Protein AF-A0A815Y452-F1 (afdb_monomer)

Structure (mmCIF, N/CA/C/O backbone):
data_AF-A0A815Y452-F1
#
_entry.id   AF-A0A815Y452-F1
#
loop_
_atom_site.group_PDB
_atom_site.id
_atom_site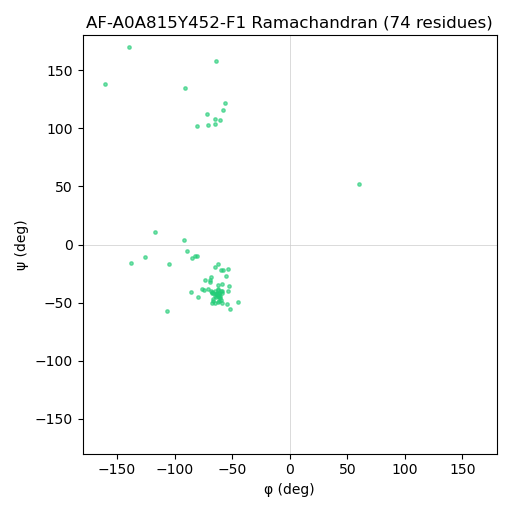.type_symbol
_atom_site.label_atom_id
_atom_site.label_alt_id
_atom_site.label_comp_id
_atom_site.label_asym_id
_atom_site.label_entity_id
_atom_site.label_seq_id
_atom_site.pdbx_PDB_ins_code
_atom_site.Cartn_x
_atom_site.Cartn_y
_atom_site.Cartn_z
_atom_site.occupancy
_atom_site.B_iso_or_equiv
_atom_site.auth_seq_id
_atom_site.auth_comp_id
_atom_site.auth_asym_id
_atom_site.auth_atom_id
_atom_site.pdbx_PDB_model_num
ATOM 1 N N . MET A 1 1 ? -30.233 17.410 24.223 1.00 39.19 1 MET A N 1
ATOM 2 C CA . MET A 1 1 ? -30.111 16.446 23.109 1.00 39.19 1 MET A CA 1
ATOM 3 C C . MET A 1 1 ? -28.786 15.717 23.266 1.00 39.19 1 MET A C 1
ATOM 5 O O . MET A 1 1 ? -27.771 16.156 22.746 1.00 39.19 1 MET A O 1
ATOM 9 N N . THR A 1 2 ? -28.759 14.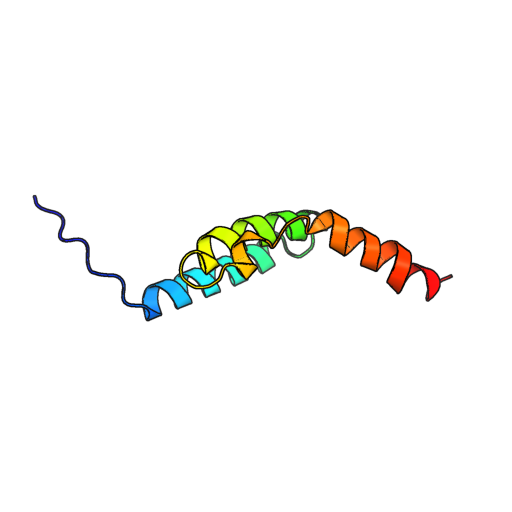673 24.091 1.00 40.56 2 THR A N 1
ATOM 10 C CA . THR A 1 2 ? -27.580 13.822 24.274 1.00 40.56 2 THR A CA 1
ATOM 11 C C . THR A 1 2 ? -27.544 12.830 23.115 1.00 40.56 2 THR A C 1
ATOM 13 O O . THR A 1 2 ? -28.323 11.882 23.070 1.00 40.56 2 THR A O 1
ATOM 16 N N . SER A 1 3 ? -26.690 13.097 22.125 1.00 46.78 3 SER A N 1
ATOM 17 C CA . SER A 1 3 ? -26.425 12.149 21.042 1.00 46.78 3 SER A CA 1
ATOM 18 C C . SER A 1 3 ? -25.762 10.914 21.651 1.00 46.78 3 SER A C 1
ATOM 20 O O . SER A 1 3 ? -24.603 10.962 22.062 1.00 46.78 3 SER A O 1
ATOM 22 N N . SER A 1 4 ? -26.529 9.832 21.789 1.00 48.81 4 SER A N 1
ATOM 23 C CA . SER A 1 4 ? -25.989 8.532 22.175 1.00 48.81 4 SER A CA 1
ATOM 24 C C . SER A 1 4 ? -25.185 8.007 20.994 1.00 48.81 4 SER A C 1
ATOM 26 O O . SER A 1 4 ? -25.750 7.566 19.995 1.00 48.81 4 SER A O 1
ATOM 28 N N . ALA A 1 5 ? -23.860 8.109 21.087 1.00 59.47 5 ALA A N 1
ATOM 29 C CA . ALA A 1 5 ? -22.954 7.476 20.147 1.00 59.47 5 ALA A CA 1
ATOM 30 C C . ALA A 1 5 ? -23.185 5.960 20.206 1.00 59.47 5 ALA A C 1
ATOM 32 O O . ALA A 1 5 ? -22.837 5.310 21.192 1.00 59.47 5 ALA A O 1
ATOM 33 N N . VAL A 1 6 ? -23.811 5.414 19.162 1.00 57.78 6 VAL A N 1
ATOM 34 C CA . VAL A 1 6 ? -23.949 3.969 18.969 1.00 57.78 6 VAL A CA 1
ATOM 35 C C . VAL A 1 6 ? -22.537 3.372 18.977 1.00 57.78 6 VAL A C 1
ATOM 37 O O . VAL A 1 6 ? -21.696 3.812 18.185 1.00 57.78 6 VAL A O 1
ATOM 40 N N . PRO A 1 7 ? -22.222 2.422 19.875 1.00 54.19 7 PRO A N 1
ATOM 41 C CA . PRO A 1 7 ? -20.914 1.789 19.883 1.00 54.19 7 PRO A CA 1
ATOM 42 C C . PRO A 1 7 ? -20.754 1.007 18.577 1.00 54.19 7 PRO A C 1
ATOM 44 O O . PRO A 1 7 ? -21.410 -0.012 18.379 1.00 54.19 7 PRO A O 1
ATOM 47 N N . SER A 1 8 ? -19.903 1.508 17.676 1.00 59.78 8 SER A N 1
ATOM 48 C CA . SER A 1 8 ? -19.555 0.803 16.439 1.00 59.78 8 SER A CA 1
ATOM 49 C C . SER A 1 8 ? -18.963 -0.555 16.798 1.00 59.78 8 SER A C 1
ATOM 51 O O . SER A 1 8 ? -17.920 -0.654 17.459 1.00 59.78 8 SER A O 1
ATOM 53 N N . THR A 1 9 ? -19.661 -1.607 16.392 1.00 63.97 9 THR A N 1
ATOM 54 C CA . THR A 1 9 ? -19.201 -2.980 16.559 1.00 63.97 9 THR A CA 1
ATOM 55 C C . THR A 1 9 ? -17.928 -3.178 15.730 1.00 63.97 9 THR A C 1
ATOM 57 O O . THR A 1 9 ? -17.645 -2.425 14.795 1.00 63.97 9 THR A O 1
ATOM 60 N N . GLY A 1 10 ? -17.098 -4.172 16.066 1.00 65.38 10 GLY A N 1
ATOM 61 C CA . GLY A 1 10 ? -15.871 -4.449 15.301 1.00 65.38 10 GLY A CA 1
ATOM 62 C C . GLY A 1 10 ? -16.129 -4.675 13.802 1.00 65.38 10 GLY A C 1
ATOM 63 O O . GLY A 1 10 ? -15.271 -4.352 12.983 1.00 65.38 10 GLY A O 1
ATOM 64 N N . LEU A 1 11 ? -17.332 -5.145 13.456 1.00 72.88 11 LEU A N 1
ATOM 65 C CA . LEU A 1 11 ? -17.804 -5.344 12.087 1.00 72.88 11 LEU A CA 1
ATOM 66 C C . LEU A 1 11 ? -17.934 -4.023 11.318 1.00 72.88 11 LEU A C 1
ATOM 68 O O . LEU A 1 11 ? -17.425 -3.924 10.206 1.00 72.88 11 LEU A O 1
ATOM 72 N N . ASP A 1 12 ? -18.494 -2.979 11.934 1.00 80.00 12 ASP A N 1
ATOM 73 C CA . ASP A 1 12 ? -18.672 -1.668 11.290 1.00 80.00 12 ASP A CA 1
ATOM 74 C C . ASP A 1 12 ? -17.323 -1.038 10.901 1.00 80.00 12 ASP A C 1
ATOM 76 O O . ASP A 1 12 ? -17.185 -0.384 9.865 1.00 80.00 12 ASP A O 1
ATOM 80 N N . LYS A 1 13 ? -16.291 -1.274 11.721 1.00 79.50 13 LYS A N 1
ATOM 81 C CA . LYS A 1 13 ? -14.923 -0.795 11.471 1.00 79.50 13 LYS A CA 1
ATOM 82 C C . LYS A 1 13 ? -14.253 -1.544 10.322 1.00 79.50 13 LYS A C 1
ATOM 84 O O . LYS A 1 13 ? -13.541 -0.920 9.537 1.00 79.50 13 LYS A O 1
ATOM 89 N N . ILE A 1 14 ? -14.481 -2.855 10.221 1.00 82.62 14 ILE A N 1
ATOM 90 C CA . ILE A 1 14 ? -13.967 -3.681 9.122 1.00 82.62 14 ILE A CA 1
ATOM 91 C C . ILE A 1 14 ? -14.637 -3.270 7.810 1.00 82.62 14 ILE A C 1
ATOM 93 O O . ILE A 1 14 ? -13.934 -2.954 6.856 1.00 82.62 14 ILE A O 1
ATOM 97 N N . SER A 1 15 ? -15.964 -3.144 7.778 1.00 88.44 15 SER A N 1
ATOM 98 C CA . SER A 1 15 ? -16.673 -2.729 6.563 1.00 88.44 15 SER A CA 1
ATOM 99 C C . SER A 1 15 ? -16.275 -1.323 6.104 1.00 88.44 15 SER A C 1
ATOM 101 O O . SER A 1 15 ? -16.088 -1.089 4.910 1.00 88.44 15 SER A O 1
ATOM 103 N N . ALA A 1 16 ? -16.070 -0.382 7.033 1.00 85.81 16 ALA A N 1
ATOM 104 C CA . ALA A 1 16 ? -15.565 0.949 6.697 1.00 85.81 16 ALA A CA 1
ATOM 105 C C . ALA A 1 16 ? -14.135 0.906 6.129 1.00 85.81 16 ALA A C 1
ATOM 107 O O . ALA A 1 16 ? -13.820 1.628 5.179 1.00 85.81 16 ALA A O 1
ATOM 108 N N . ALA A 1 17 ? -13.269 0.054 6.683 1.00 86.00 17 ALA A N 1
ATOM 109 C CA . ALA A 1 17 ? -11.918 -0.164 6.181 1.00 86.00 17 ALA A CA 1
ATOM 110 C C . ALA A 1 17 ? -11.929 -0.736 4.756 1.00 86.00 17 ALA A C 1
ATOM 112 O O . ALA A 1 17 ? -11.275 -0.182 3.872 1.00 86.00 17 ALA A O 1
ATOM 113 N N . GLU A 1 18 ? -12.709 -1.790 4.520 1.00 87.25 18 GLU A N 1
ATOM 114 C CA . GLU A 1 18 ? -12.867 -2.422 3.208 1.00 87.25 18 GLU A CA 1
ATOM 115 C C . GLU A 1 18 ? -13.386 -1.424 2.172 1.00 87.25 18 GLU A C 1
ATOM 117 O O . GLU A 1 18 ? -12.760 -1.236 1.128 1.00 87.25 18 GLU A O 1
ATOM 122 N N . ALA A 1 19 ? -14.465 -0.702 2.489 1.00 90.00 19 ALA A N 1
ATOM 123 C CA . ALA A 1 19 ? -15.029 0.315 1.606 1.00 90.00 19 ALA A CA 1
ATOM 124 C C . ALA A 1 19 ? -14.013 1.421 1.273 1.00 90.00 19 ALA A C 1
ATOM 126 O O . ALA A 1 19 ? -13.907 1.847 0.121 1.00 90.00 19 ALA A O 1
ATOM 127 N N . THR A 1 20 ? -13.219 1.853 2.259 1.00 89.50 20 THR A N 1
ATOM 128 C CA . THR A 1 20 ? -12.171 2.865 2.065 1.00 89.50 20 THR A CA 1
ATOM 129 C C . THR A 1 20 ? -11.086 2.370 1.108 1.00 89.50 20 THR A C 1
ATOM 131 O O . THR A 1 20 ? -10.692 3.104 0.200 1.00 89.50 20 THR A O 1
ATOM 134 N N . PHE A 1 21 ? -10.614 1.131 1.272 1.00 88.69 21 PHE A N 1
ATOM 135 C CA . PHE A 1 21 ? -9.594 0.555 0.394 1.00 88.69 21 PHE A CA 1
ATOM 136 C C . PHE A 1 21 ? -10.109 0.325 -1.028 1.00 88.69 21 PHE A C 1
ATOM 138 O O . PHE A 1 21 ? -9.404 0.661 -1.980 1.00 88.69 21 PHE A O 1
ATOM 145 N N . VAL A 1 22 ? -11.339 -0.177 -1.186 1.00 90.94 22 VAL A N 1
ATOM 146 C CA . VAL A 1 22 ? -11.970 -0.369 -2.502 1.00 90.94 22 VAL A CA 1
ATOM 147 C C . VAL A 1 22 ? -12.124 0.970 -3.220 1.00 90.94 22 VAL A C 1
ATOM 149 O O . VAL A 1 22 ? -11.696 1.109 -4.365 1.00 90.94 22 VAL A O 1
ATOM 152 N N . TYR A 1 23 ? -12.658 1.988 -2.540 1.00 89.88 23 TYR A N 1
ATOM 153 C CA . TYR A 1 23 ? -12.808 3.323 -3.120 1.00 89.88 23 TYR A CA 1
ATOM 154 C C . TYR A 1 23 ? -11.458 3.944 -3.501 1.00 89.88 23 TYR A C 1
ATOM 156 O O . TYR A 1 23 ? -11.310 4.491 -4.597 1.00 89.88 23 TYR A O 1
ATOM 164 N N . HIS A 1 24 ? -10.460 3.848 -2.617 1.00 88.38 24 HIS A N 1
ATOM 165 C CA . HIS A 1 24 ? -9.114 4.356 -2.883 1.00 88.38 24 HIS A CA 1
ATOM 166 C C . HIS A 1 24 ? -8.475 3.665 -4.092 1.00 88.38 24 HIS A C 1
ATOM 168 O O . HIS A 1 24 ? -7.940 4.342 -4.971 1.00 88.38 24 HIS A O 1
ATOM 174 N N . GLY A 1 25 ? -8.595 2.337 -4.177 1.00 88.50 25 GLY A N 1
ATOM 175 C CA . GLY A 1 25 ? -8.112 1.543 -5.304 1.00 88.50 25 GLY A CA 1
ATOM 176 C C . GLY A 1 25 ? -8.757 1.953 -6.628 1.00 88.50 25 GLY A C 1
ATOM 177 O O . GLY A 1 25 ? -8.044 2.217 -7.591 1.00 88.50 25 GLY A O 1
ATOM 178 N N . VAL A 1 26 ? -10.084 2.105 -6.665 1.00 90.00 26 VAL A N 1
ATOM 179 C CA . VAL A 1 26 ? -10.807 2.535 -7.876 1.00 90.00 26 VAL A CA 1
ATOM 180 C C . VAL A 1 26 ? -10.418 3.956 -8.292 1.00 90.00 26 VAL A C 1
ATOM 182 O O . VAL A 1 26 ? -10.211 4.223 -9.474 1.00 90.00 26 VAL A O 1
ATOM 185 N N . LYS A 1 27 ? -10.299 4.882 -7.335 1.00 87.69 27 LYS A N 1
ATOM 186 C CA . LYS A 1 27 ? -10.036 6.295 -7.634 1.00 87.69 27 LYS A CA 1
ATOM 187 C C . LYS A 1 27 ? -8.585 6.569 -8.013 1.00 87.69 27 LYS A C 1
ATOM 189 O O . LYS A 1 27 ? -8.329 7.445 -8.835 1.00 87.69 27 LYS A O 1
ATOM 194 N N . GLN A 1 28 ? -7.639 5.898 -7.362 1.00 83.62 28 GLN A N 1
ATOM 195 C CA . GLN A 1 28 ? -6.227 6.266 -7.437 1.00 83.62 28 GLN A CA 1
ATOM 196 C C . GLN A 1 28 ? -5.307 5.126 -7.872 1.00 83.62 28 GLN A C 1
ATOM 198 O O . GLN A 1 28 ? -4.164 5.416 -8.195 1.00 83.62 28 GLN A O 1
ATOM 203 N N . GLY A 1 29 ? -5.758 3.870 -7.950 1.00 80.94 29 GLY A N 1
ATOM 204 C CA . GLY A 1 29 ? -4.890 2.699 -8.156 1.00 80.94 29 GLY A CA 1
ATOM 205 C C . GLY A 1 29 ? -4.024 2.721 -9.421 1.00 80.94 29 GLY A C 1
ATOM 206 O O . GLY A 1 29 ? -2.974 2.088 -9.450 1.00 80.94 29 GLY A O 1
ATOM 207 N N . HIS A 1 30 ? -4.405 3.496 -10.439 1.00 79.81 30 HIS A N 1
ATOM 208 C CA . HIS A 1 30 ? -3.621 3.664 -11.670 1.00 79.81 30 HIS A CA 1
ATOM 209 C C . HIS A 1 30 ? -2.467 4.670 -11.552 1.00 79.81 30 HIS A C 1
ATOM 211 O O . HIS A 1 30 ? -1.640 4.769 -12.454 1.00 79.81 30 HIS A O 1
ATOM 217 N N . SER A 1 31 ? -2.398 5.438 -10.464 1.00 81.12 31 SER A N 1
ATOM 218 C CA . SER A 1 31 ? -1.292 6.357 -10.221 1.00 81.12 31 SER A CA 1
ATOM 219 C C . SER A 1 31 ? -0.201 5.668 -9.424 1.00 81.12 31 SER A C 1
ATOM 221 O O . SER A 1 31 ? -0.462 5.062 -8.387 1.00 81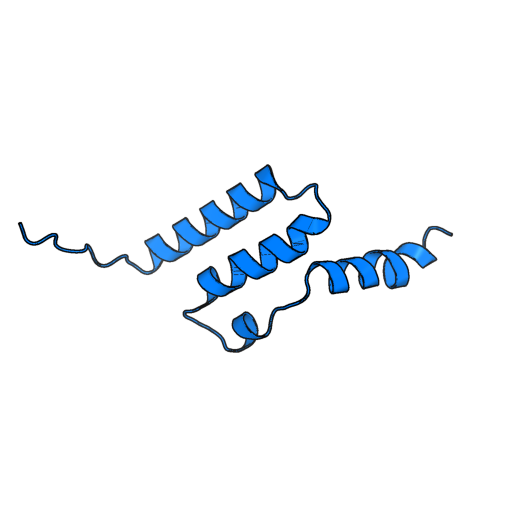.12 31 SER A O 1
ATOM 223 N N . TYR A 1 32 ? 1.044 5.857 -9.843 1.00 71.81 32 TYR A N 1
ATOM 224 C CA . TYR A 1 32 ? 2.208 5.459 -9.064 1.00 71.81 32 TYR A CA 1
ATOM 225 C C . TYR A 1 32 ? 2.165 6.038 -7.635 1.00 71.81 32 TYR A C 1
ATOM 227 O O . TYR A 1 32 ? 2.399 5.329 -6.662 1.00 71.81 32 TYR A O 1
ATOM 235 N N . VAL A 1 33 ? 1.721 7.295 -7.502 1.00 79.88 33 VAL A N 1
ATOM 236 C CA . VAL A 1 33 ? 1.605 8.021 -6.223 1.00 79.88 33 VAL A CA 1
ATOM 237 C C . VAL A 1 33 ? 0.571 7.400 -5.276 1.00 79.88 33 VAL A C 1
ATOM 239 O O . VAL A 1 33 ? 0.643 7.596 -4.061 1.00 79.88 33 VAL A O 1
ATOM 242 N N . SER A 1 34 ? -0.357 6.595 -5.799 1.00 83.69 34 SER A N 1
ATOM 243 C CA . SER A 1 34 ? -1.374 5.913 -4.995 1.00 83.69 34 SER A CA 1
ATOM 244 C C . SER A 1 34 ? -0.790 4.983 -3.941 1.00 83.69 34 SER A C 1
ATOM 246 O O . SER A 1 34 ? -1.452 4.719 -2.939 1.00 83.69 34 SER A O 1
ATOM 248 N N . GLN A 1 35 ? 0.452 4.532 -4.123 1.00 85.38 35 GLN A N 1
ATOM 249 C CA . GLN A 1 35 ? 1.154 3.681 -3.174 1.00 85.38 35 GLN A CA 1
ATOM 250 C C . GLN A 1 35 ? 1.477 4.437 -1.879 1.00 85.38 35 GLN A C 1
ATOM 252 O O . GLN A 1 35 ? 1.252 3.903 -0.796 1.00 85.38 35 GLN A O 1
ATOM 257 N N . GLU A 1 36 ? 1.881 5.710 -1.941 1.00 86.44 36 GLU A N 1
ATOM 258 C CA . GLU A 1 36 ? 2.015 6.545 -0.730 1.00 86.44 36 GLU A CA 1
ATOM 259 C C . GLU A 1 36 ? 0.660 6.844 -0.087 1.00 86.44 36 GLU A C 1
ATOM 261 O O . GLU A 1 36 ? 0.509 6.773 1.134 1.00 86.44 36 GLU A O 1
ATOM 266 N N . CYS A 1 37 ? -0.360 7.127 -0.899 1.00 85.50 37 CYS A N 1
ATOM 267 C CA . CYS A 1 37 ? -1.706 7.357 -0.384 1.00 85.50 37 CYS A CA 1
ATOM 268 C C . CYS A 1 37 ? -2.266 6.111 0.323 1.00 85.50 37 CYS A C 1
ATOM 270 O O . CYS A 1 37 ? -2.867 6.235 1.387 1.00 85.50 37 CYS A O 1
ATOM 272 N N . THR A 1 38 ? -1.997 4.913 -0.204 1.00 87.81 38 THR A N 1
ATOM 273 C CA . THR A 1 38 ? -2.406 3.629 0.391 1.00 87.81 38 THR A CA 1
ATOM 274 C C . THR A 1 38 ? -1.781 3.439 1.770 1.00 87.81 38 THR A C 1
ATOM 276 O O . THR A 1 38 ? -2.474 3.066 2.711 1.00 87.81 38 TH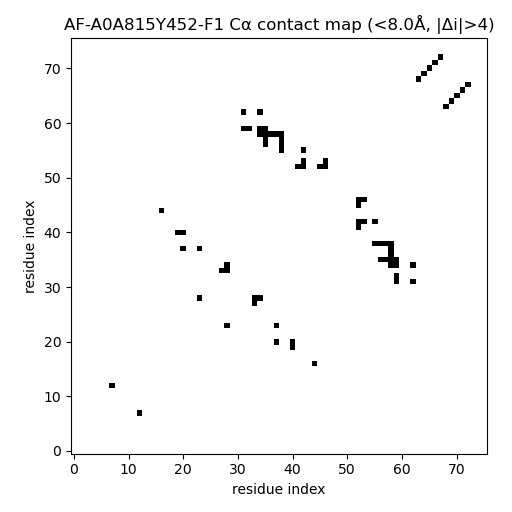R A O 1
ATOM 279 N N . ILE A 1 39 ? -0.496 3.766 1.932 1.00 87.00 39 ILE A N 1
ATOM 280 C CA . ILE A 1 39 ? 0.207 3.727 3.225 1.00 87.00 39 ILE A CA 1
ATOM 281 C C . ILE A 1 39 ? -0.437 4.695 4.233 1.00 87.00 39 ILE A C 1
ATOM 283 O O . ILE A 1 39 ? -0.620 4.355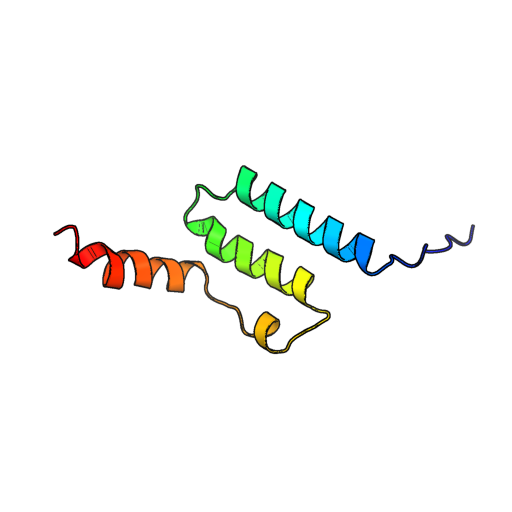 5.405 1.00 87.00 39 ILE A O 1
ATOM 287 N N . ASN A 1 40 ? -0.807 5.897 3.786 1.00 85.94 40 ASN A N 1
ATOM 288 C CA . ASN A 1 40 ? -1.458 6.894 4.635 1.00 85.94 40 ASN A CA 1
ATOM 289 C C . ASN A 1 40 ? -2.887 6.509 5.035 1.00 85.94 40 ASN A C 1
ATOM 291 O O . ASN A 1 40 ? -3.296 6.833 6.147 1.00 85.94 40 ASN A O 1
ATOM 295 N N . VAL A 1 41 ? -3.616 5.797 4.172 1.00 86.56 41 VAL A N 1
ATOM 296 C CA . VAL A 1 41 ? -4.947 5.236 4.462 1.00 86.56 41 VAL A CA 1
ATOM 297 C C . VAL A 1 41 ? -4.846 4.013 5.381 1.00 86.56 41 VAL A C 1
ATOM 299 O O . VAL A 1 41 ? -5.628 3.870 6.317 1.00 86.56 41 VAL A O 1
ATOM 302 N N . ALA A 1 42 ? -3.840 3.165 5.181 1.00 83.50 42 ALA A N 1
ATOM 303 C CA . ALA A 1 42 ? -3.612 1.956 5.965 1.00 83.50 42 ALA A CA 1
ATOM 304 C C . ALA A 1 42 ? -3.337 2.246 7.448 1.00 83.50 42 ALA A C 1
ATOM 306 O O . ALA A 1 42 ? -3.900 1.599 8.328 1.00 83.50 42 ALA A O 1
ATOM 307 N N . LYS A 1 43 ? -2.503 3.246 7.753 1.00 81.00 43 LYS A N 1
ATOM 308 C CA . LYS A 1 43 ? -2.136 3.603 9.136 1.00 81.00 43 LYS A CA 1
ATOM 309 C C . LYS A 1 43 ? -3.341 3.810 10.068 1.00 81.00 43 LYS A C 1
ATOM 311 O O . LYS A 1 43 ? -3.369 3.167 11.116 1.00 81.00 43 LYS A O 1
ATOM 316 N N . PRO A 1 44 ? -4.320 4.687 9.765 1.00 80.12 44 PRO A N 1
ATOM 317 C CA . PRO A 1 44 ? -5.489 4.889 10.614 1.00 80.12 44 PRO A CA 1
ATOM 318 C C . PRO A 1 44 ? -6.441 3.692 10.629 1.00 80.12 44 PRO A C 1
ATOM 320 O O . PRO A 1 44 ? -7.050 3.452 11.666 1.00 80.12 44 PRO A O 1
ATOM 323 N N . VAL A 1 45 ? -6.527 2.923 9.540 1.00 78.88 45 VAL A N 1
ATOM 324 C CA . VAL A 1 45 ? -7.352 1.708 9.477 1.00 78.88 45 VAL A CA 1
ATOM 325 C C . VAL A 1 45 ? -6.818 0.618 10.417 1.00 78.88 45 VAL A C 1
ATOM 327 O O . VAL A 1 45 ? -7.578 -0.001 11.155 1.00 78.88 45 VAL A O 1
ATOM 330 N N . PHE A 1 46 ? -5.499 0.437 10.476 1.00 71.31 46 PHE A N 1
ATOM 331 C CA . PHE A 1 46 ? -4.852 -0.593 11.297 1.00 71.31 46 PHE A CA 1
ATOM 332 C C . PHE A 1 46 ? -4.463 -0.129 12.713 1.00 71.31 46 PHE A C 1
ATOM 334 O O . PHE A 1 46 ? -3.861 -0.896 13.472 1.00 71.31 46 PHE A O 1
ATOM 341 N N . LYS A 1 47 ? -4.800 1.113 13.102 1.00 62.06 47 LYS A N 1
ATOM 342 C CA . LYS A 1 47 ? -4.400 1.739 14.384 1.00 62.06 47 LYS A CA 1
ATOM 343 C C . LYS A 1 47 ? -4.754 0.918 15.627 1.00 62.06 47 LYS A C 1
ATOM 345 O O . LYS A 1 47 ? -4.139 1.140 16.668 1.00 62.06 47 LYS A O 1
ATOM 350 N N . SER A 1 48 ? -5.709 -0.006 15.535 1.00 55.31 48 SER A N 1
ATOM 351 C CA . SER A 1 48 ? -6.187 -0.779 16.680 1.00 55.31 48 SER A CA 1
ATOM 352 C C . SER A 1 48 ? -5.369 -2.035 17.011 1.00 55.31 48 SER A C 1
ATOM 354 O O . SER A 1 48 ? -5.614 -2.598 18.074 1.00 55.31 48 SER A O 1
ATOM 356 N N . SER A 1 49 ? -4.441 -2.508 16.161 1.00 57.59 49 SER A N 1
ATOM 357 C CA . SER A 1 49 ? -4.051 -3.934 16.258 1.00 57.59 49 SER A CA 1
ATOM 358 C C . SER A 1 49 ? -2.566 -4.292 16.140 1.00 57.59 49 SER A C 1
ATOM 360 O O . SER A 1 49 ? -2.221 -5.405 16.522 1.00 57.59 49 SER A O 1
ATOM 362 N N . SER A 1 50 ? -1.653 -3.440 15.649 1.00 64.06 50 SER A N 1
ATOM 363 C CA . SER A 1 50 ? -0.247 -3.878 15.526 1.00 64.06 50 SER A CA 1
ATOM 364 C C . SER A 1 50 ? 0.785 -2.753 15.413 1.00 64.06 50 SER A C 1
ATOM 366 O O . SER A 1 50 ? 0.606 -1.793 14.663 1.00 64.06 50 SER A O 1
ATOM 368 N N . SER A 1 51 ? 1.916 -2.919 16.111 1.00 70.25 51 SER A N 1
ATOM 369 C CA . SER A 1 51 ? 3.142 -2.116 15.946 1.00 70.25 51 SER A CA 1
ATOM 370 C C . SER A 1 51 ? 3.602 -2.072 14.481 1.00 70.25 51 SER A C 1
ATOM 372 O O . SER A 1 51 ? 4.017 -1.029 13.978 1.00 70.25 51 SER A O 1
ATOM 374 N N . VAL A 1 52 ? 3.411 -3.178 13.755 1.00 69.06 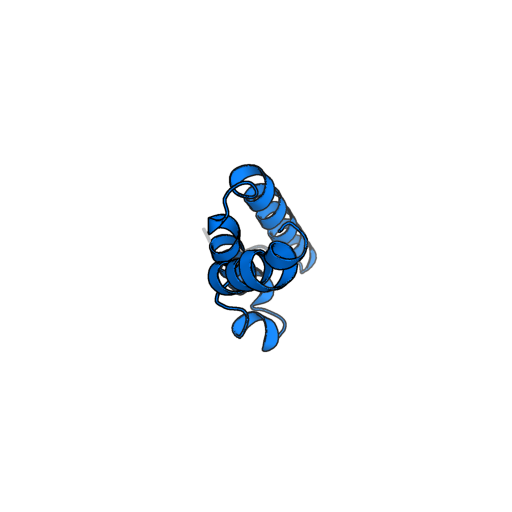52 VAL A N 1
ATOM 375 C CA . VAL A 1 52 ? 3.811 -3.336 12.349 1.00 69.06 52 VAL A CA 1
ATOM 376 C C . VAL A 1 52 ? 3.133 -2.306 11.448 1.00 69.06 52 VAL A C 1
ATOM 378 O O . VAL A 1 52 ? 3.780 -1.718 10.585 1.00 69.06 52 VAL A O 1
ATOM 381 N N . ALA A 1 53 ? 1.852 -2.019 11.679 1.00 68.44 53 ALA A N 1
ATOM 382 C CA . ALA A 1 53 ? 1.110 -1.073 10.854 1.00 68.44 53 ALA A CA 1
ATOM 383 C C . ALA A 1 53 ? 1.593 0.378 11.010 1.00 68.44 53 ALA A C 1
ATOM 385 O O . ALA A 1 53 ? 1.490 1.170 10.074 1.00 68.44 53 ALA A O 1
ATOM 386 N N . LYS A 1 54 ? 2.151 0.734 12.174 1.00 70.25 54 LYS A N 1
ATOM 387 C CA . LYS A 1 54 ? 2.732 2.066 12.411 1.00 70.25 54 LYS A CA 1
ATOM 388 C C . LYS A 1 54 ? 4.067 2.240 11.683 1.00 70.25 54 LYS A C 1
ATOM 390 O O . LYS A 1 54 ? 4.379 3.346 11.251 1.00 70.25 54 LYS A O 1
ATOM 395 N N . SER A 1 55 ? 4.809 1.148 11.511 1.00 78.62 55 SER A N 1
ATOM 396 C CA . SER A 1 55 ? 6.124 1.118 10.857 1.00 78.62 55 SER A CA 1
ATOM 397 C C . SER A 1 55 ? 6.053 1.075 9.329 1.00 78.62 55 SER A C 1
ATOM 399 O O . SER A 1 55 ? 7.070 1.225 8.653 1.00 78.62 55 SER A O 1
ATOM 401 N N . ILE A 1 56 ? 4.866 0.872 8.755 1.00 78.44 56 ILE A N 1
ATOM 402 C CA . ILE A 1 56 ? 4.672 0.878 7.306 1.00 78.44 56 ILE A CA 1
ATOM 403 C C . ILE A 1 56 ? 4.785 2.321 6.778 1.00 78.44 56 ILE A C 1
ATOM 405 O O . ILE A 1 56 ? 3.959 3.188 7.063 1.00 78.44 56 ILE A O 1
ATOM 409 N N . THR A 1 57 ? 5.843 2.587 6.008 1.00 81.56 57 THR A N 1
ATOM 410 C CA . THR A 1 57 ? 6.158 3.882 5.379 1.00 81.56 57 THR A CA 1
ATOM 411 C C . THR A 1 57 ? 6.689 3.693 3.948 1.00 81.56 57 THR A C 1
ATOM 413 O O . THR A 1 57 ? 7.003 2.562 3.546 1.00 81.56 57 THR A O 1
ATOM 416 N N . CYS A 1 58 ? 6.815 4.805 3.211 1.00 81.81 58 CYS A N 1
ATOM 417 C CA . CYS A 1 58 ? 7.543 4.919 1.942 1.00 81.81 58 CYS A CA 1
ATOM 418 C C . CYS A 1 58 ? 7.024 3.998 0.822 1.00 81.81 58 CYS A C 1
ATOM 420 O O . CYS A 1 58 ? 7.796 3.240 0.228 1.00 81.81 58 CYS A O 1
ATOM 422 N N . GLY A 1 59 ? 5.717 4.038 0.549 1.00 79.44 59 GLY A N 1
ATOM 423 C C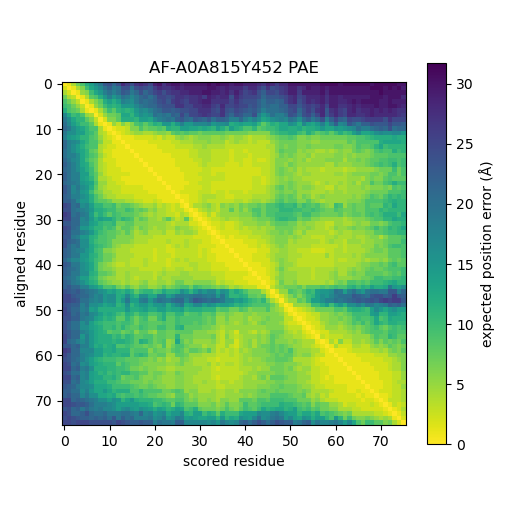A . GLY A 1 59 ? 5.086 3.270 -0.530 1.00 79.44 59 GLY A CA 1
ATOM 424 C C . GLY A 1 59 ? 5.730 3.506 -1.901 1.00 79.44 59 GLY A C 1
ATOM 425 O O . GLY A 1 59 ? 6.168 2.555 -2.537 1.00 79.44 59 GLY A O 1
ATOM 426 N N . ASN A 1 60 ? 5.903 4.763 -2.314 1.00 80.12 60 ASN A N 1
ATOM 427 C CA . ASN A 1 60 ? 6.539 5.143 -3.577 1.00 80.12 60 ASN A CA 1
ATOM 428 C C . ASN A 1 60 ? 7.997 4.706 -3.633 1.00 80.12 60 ASN A C 1
ATOM 430 O O . ASN A 1 60 ? 8.442 4.240 -4.676 1.00 80.12 60 ASN A O 1
ATOM 434 N N . THR A 1 61 ? 8.766 4.851 -2.553 1.00 83.69 61 THR A N 1
ATOM 435 C CA . THR A 1 61 ? 10.179 4.437 -2.569 1.00 83.69 61 THR A CA 1
ATOM 436 C C . THR A 1 61 ? 10.293 2.932 -2.790 1.00 83.69 61 THR A C 1
ATOM 438 O O . THR A 1 61 ? 11.098 2.484 -3.601 1.00 83.69 61 THR A O 1
ATOM 441 N N . LYS A 1 62 ? 9.443 2.148 -2.118 1.00 86.00 62 LYS A N 1
ATOM 442 C CA . LYS A 1 62 ? 9.414 0.688 -2.262 1.00 86.00 62 LYS A CA 1
ATOM 443 C C . LYS A 1 62 ? 8.961 0.271 -3.657 1.00 86.00 62 LYS A C 1
ATOM 445 O O . LYS A 1 62 ? 9.643 -0.529 -4.294 1.00 86.00 62 LYS A O 1
ATOM 450 N N . SER A 1 63 ? 7.880 0.862 -4.162 1.00 85.06 63 SER A N 1
ATOM 451 C CA . SER A 1 63 ? 7.413 0.625 -5.529 1.00 85.06 63 SER A CA 1
ATOM 452 C C . SER A 1 63 ? 8.479 0.981 -6.568 1.00 85.06 63 SER A C 1
ATOM 454 O O . SER A 1 63 ? 8.609 0.266 -7.559 1.00 85.06 63 SER A O 1
ATOM 456 N N . ARG A 1 64 ? 9.307 2.009 -6.315 1.00 85.50 64 ARG A N 1
ATOM 457 C CA . ARG A 1 64 ? 10.369 2.443 -7.242 1.00 85.50 64 ARG A CA 1
ATOM 458 C C . ARG A 1 64 ? 11.447 1.400 -7.338 1.00 85.50 64 ARG A C 1
ATOM 460 O O . ARG A 1 64 ? 11.846 1.016 -8.428 1.00 85.50 64 ARG A O 1
ATOM 467 N N . THR A 1 65 ? 11.920 0.964 -6.178 1.00 88.00 65 THR A N 1
ATOM 468 C CA . THR A 1 65 ? 12.968 -0.043 -6.074 1.00 88.00 65 THR A CA 1
ATOM 469 C C . THR A 1 65 ? 12.532 -1.335 -6.749 1.00 88.00 65 THR A C 1
ATOM 471 O O . THR A 1 65 ? 13.315 -1.913 -7.491 1.00 88.00 65 THR A O 1
ATOM 474 N N . ILE A 1 66 ? 11.279 -1.758 -6.566 1.00 87.25 66 ILE A N 1
ATOM 475 C CA . ILE A 1 66 ? 10.756 -2.946 -7.246 1.00 87.25 66 ILE A CA 1
ATOM 476 C C . ILE A 1 66 ? 10.715 -2.724 -8.762 1.00 87.25 66 ILE A C 1
ATOM 478 O O . ILE A 1 66 ? 11.256 -3.535 -9.508 1.00 87.25 66 ILE A O 1
AT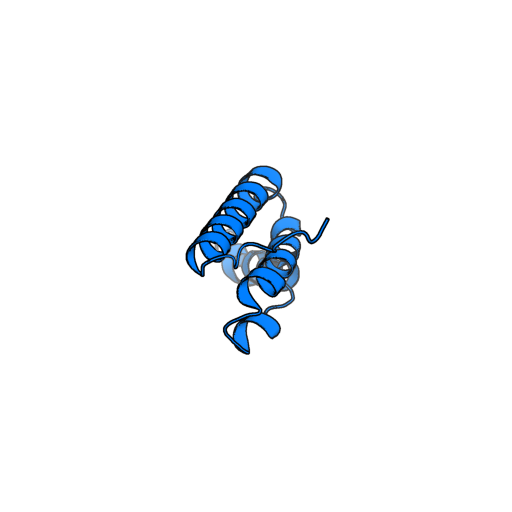OM 482 N N . ALA A 1 67 ? 10.135 -1.617 -9.228 1.00 85.69 67 ALA A N 1
ATOM 483 C CA . ALA A 1 67 ? 10.027 -1.340 -10.658 1.00 85.69 67 ALA A CA 1
ATOM 484 C C . ALA A 1 67 ? 11.402 -1.249 -11.345 1.00 85.69 67 ALA A C 1
ATOM 486 O O . ALA A 1 67 ? 11.607 -1.863 -12.385 1.00 85.69 67 ALA A O 1
ATOM 487 N N . CYS A 1 68 ? 12.355 -0.524 -10.758 1.00 87.81 68 CYS A N 1
ATOM 488 C CA . CYS A 1 68 ? 13.651 -0.254 -11.383 1.00 87.81 68 CYS A CA 1
ATOM 489 C C . CYS A 1 68 ? 14.689 -1.357 -11.152 1.00 87.81 68 CYS A C 1
ATOM 491 O O . CYS A 1 68 ? 15.429 -1.677 -12.074 1.00 87.81 68 CYS A O 1
ATOM 493 N N . ASN A 1 69 ? 14.769 -1.917 -9.942 1.00 89.44 69 ASN A N 1
ATOM 494 C CA . ASN A 1 69 ? 15.881 -2.794 -9.551 1.00 89.44 69 ASN A CA 1
ATOM 495 C C . ASN A 1 69 ? 15.499 -4.275 -9.523 1.00 89.44 69 ASN A C 1
ATOM 497 O O . ASN A 1 69 ? 16.389 -5.117 -9.480 1.00 89.44 69 ASN A O 1
ATOM 501 N N . VAL A 1 70 ? 14.201 -4.596 -9.511 1.00 89.06 70 VAL A N 1
ATOM 502 C CA . VAL A 1 70 ? 13.727 -5.985 -9.569 1.00 89.06 70 VAL A CA 1
ATOM 503 C C . VAL A 1 70 ? 13.154 -6.277 -10.940 1.00 89.06 70 VAL A C 1
ATOM 505 O O . VAL A 1 70 ? 13.631 -7.186 -11.594 1.00 89.06 70 VAL A O 1
ATOM 508 N N . LEU A 1 71 ? 12.160 -5.510 -11.389 1.00 89.06 71 LEU A N 1
ATOM 509 C CA . LEU A 1 71 ? 11.472 -5.771 -12.653 1.00 89.06 71 LEU A CA 1
ATOM 510 C C . LEU A 1 71 ? 12.280 -5.279 -13.856 1.00 89.06 71 LEU A C 1
ATOM 512 O O . LEU A 1 71 ? 12.428 -6.023 -14.817 1.00 89.06 71 LEU A O 1
ATOM 516 N N . GLY A 1 72 ? 12.838 -4.068 -13.786 1.00 87.38 72 GLY A N 1
ATOM 517 C CA . GLY A 1 72 ? 13.606 -3.437 -14.866 1.00 87.38 72 GLY A CA 1
ATOM 518 C C 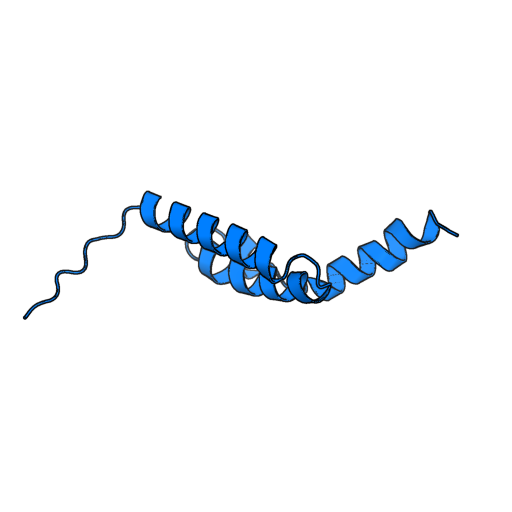. GLY A 1 72 ? 14.626 -4.348 -15.569 1.00 87.38 72 GLY A C 1
ATOM 519 O O . GLY A 1 72 ? 14.561 -4.441 -16.792 1.00 87.38 72 GLY A O 1
ATOM 520 N N . PRO A 1 73 ? 15.501 -5.073 -14.842 1.00 90.69 73 PRO A N 1
ATOM 521 C CA . PRO A 1 73 ? 16.511 -5.947 -15.445 1.00 90.69 73 PRO A CA 1
ATOM 522 C C . PRO A 1 73 ? 15.968 -7.116 -16.281 1.00 90.69 73 PRO A C 1
ATOM 524 O O . PRO A 1 73 ? 16.725 -7.707 -17.039 1.00 90.69 73 PRO A O 1
ATOM 527 N N . PHE A 1 74 ? 14.689 -7.483 -16.142 1.00 82.69 74 PHE A N 1
ATOM 528 C CA . PHE A 1 74 ? 14.077 -8.568 -16.923 1.00 82.69 74 PHE A CA 1
ATOM 529 C C . PHE A 1 74 ? 13.473 -8.097 -18.253 1.00 82.69 74 PHE A C 1
ATOM 531 O O . PHE A 1 74 ? 13.006 -8.924 -19.033 1.00 82.69 74 PHE A O 1
ATOM 538 N N . PHE A 1 75 ? 13.457 -6.786 -18.507 1.00 73.69 75 PHE A N 1
ATOM 539 C CA . PHE A 1 75 ? 12.879 -6.185 -19.714 1.00 73.69 75 PHE A CA 1
ATOM 540 C C . PHE A 1 75 ? 13.919 -5.451 -20.581 1.00 73.69 75 PHE A C 1
ATOM 542 O O . PHE A 1 75 ? 13.536 -4.733 -21.505 1.00 73.69 75 PHE A O 1
ATOM 549 N N . THR A 1 76 ? 15.211 -5.625 -20.286 1.00 58.25 76 THR A N 1
ATOM 550 C CA . THR A 1 76 ? 16.367 -5.096 -21.037 1.00 58.25 76 THR A CA 1
ATOM 551 C C . THR A 1 76 ? 17.220 -6.231 -21.564 1.00 58.25 76 THR A C 1
ATOM 553 O O . THR A 1 76 ? 17.625 -6.158 -22.741 1.00 58.25 76 THR A O 1
#

pLDDT: mean 77.74, std 12.71, range [39.19, 90.94]

Organism: NCBI:txid1234261

Secondary structure (DSSP, 8-state):
---------HHHHHHHHHHHHHHHHHHHTTSTTHHHHHHHHHHHHSTTT-HHHHH---HHHHHHHIIIIIIGGG--

Mean predicted aligned error: 9.55 Å

Sequence (76 aa):
MTSSAVPSTGLDKISAAEATFVYHGVKQGHSYVSQECTINVAKPVFKSSSSVAKSITCGNTKSRTIACNVLGPFFT

Radius of gyration: 17.04 Å; Cα contacts (8 Å, |Δi|>4): 38; chains: 1; bounding box: 47×25×45 Å

Foldseek 3Di:
DPPDDDPDDPVNLVVVLVVVVVVLCVPDVPDLCSQQVVLVSQLVSCVPPDPVSVVDHDRSVVVVCCVCVPVVVVVD

Solvent-accessible surface area (backbone atoms only — not comparable to full-atom values): 4558 Å² total; per-residue (Å²): 135,82,82,76,78,74,78,77,49,75,63,57,54,50,54,52,44,51,52,50,51,53,52,48,42,74,75,33,59,90,42,73,67,32,38,38,52,48,41,64,54,44,36,71,66,40,68,86,76,49,75,67,44,72,68,55,70,60,32,44,60,52,53,45,48,43,49,58,73,59,51,39,74,78,79,112